Protein 8PQ8 (pdb70)

Solvent-accessible surface area: 8014 Å² total; per-residue (Å²): 176,76,78,89,89,86,5,50,83,61,118,0,91,126,95,39,115,126,107,69,74,80,45,38,5,52,124,68,22,0,73,92,14,0,80,142,81,9,102,122,25,85,62,108,51,47,100,34,92,36,73,95,86,144,93,141,127,98,114,14,59,42,49,7,29,110,150,5,23,81,0,19,1,11,0,43,11,127,144,37,88,57,60,47,115,30,57,2,42,31,142,157,45,120,85,17,65,85,73,72,28,85,118,142,23,15,80,66,0,23,70,50,0,11,6,33,0,0,2,69,9,0,2,0,69,109,37,104

Nearest PDB structures (foldseek):
  4v4g-assembly1_Aa  TM=5.093E-01  e=1.265E+00  Escherichia coli
  1l4s-assembly1_A  TM=4.166E-01  e=1.115E+00  Escherichia coli

Sequence (128 aa):
QTLFEQLNSKNVNDHTEQKNGLTYLAWSYAHQELKKIDPNYTVKVHEFPHPDINTENYFVPYLATPEGYFVQVSVTVKDSTETEWLPVLDFRNKSLAKGSATTFDINKAQKRCFVKASALHGLGLYIY

B-factor: mean 98.66, std 35.24, range [33.96, 162.46]

Foldseek 3Di:
DDQQVVQQPDDQPVQWDQALNATAHALVVLVVVLCVVAVDKDKDKDWDDEPPDPDPPDTHSWYQDQAATKTKMWIGRPNDIFIFMDGQADSNRHTAGHPRDDPVSVVVVHRRRVVCSSVVRNHPVVRD

Secondary structure (DSSP, 8-state):
--HHHHHHS---SSSEEEETTEEEE-HHHHHHHHHHH-SS-EEEE--EE-SS---TT-EESSEEETTEEEEEEEEEETTEEEEEEEE-B-TTS-B--TT---HHHHHHHHHHHHHHHHTTSSTTGGG-

Radius of gyration: 15.94 Å; Cα contacts (8 Å, |Δi|>4): 213; chains: 1; bounding box: 40×34×40 Å

Organism: NCBI:txid668618

InterPro domains:
  IPR009425 SSAP, RNA binding domain [PF06378] (6-142)

Structure (mmCIF, N/CA/C/O backbone):
data_8PQ8
#
_entry.id   8PQ8
#
loop_
_entity.id
_entity.type
_entity.pdbx_description
1 polymer Topoisomerase
2 water water
#
loop_
_atom_site.group_PDB
_atom_site.id
_atom_site.type_symbol
_atom_site.label_atom_id
_atom_site.label_alt_id
_atom_site.label_comp_id
_atom_site.label_asym_id
_atom_site.label_entity_id
_atom_site.label_seq_id
_atom_site.pdbx_PDB_ins_code
_atom_site.Cartn_x
_atom_site.Cartn_y
_atom_site.Cartn_z
_atom_site.occupancy
_atom_site.B_iso_or_equiv
_atom_site.auth_seq_id
_atom_site.auth_comp_id
_atom_site.auth_asym_id
_atom_site.auth_atom_id
_atom_site.pdbx_PDB_model_num
ATOM 1 N N . GLN A 1 32 ? 207.340 109.231 128.788 1.00 161.12 4 GLN A N 1
ATOM 2 C CA . GLN A 1 32 ? 206.526 108.446 129.753 1.00 161.61 4 GLN A CA 1
ATOM 3 C C . GLN A 1 32 ? 205.258 109.226 130.102 1.00 161.58 4 GLN A C 1
ATOM 4 O O . GLN A 1 32 ? 204.455 109.487 129.185 1.00 160.94 4 GLN A O 1
ATOM 10 N N . THR A 1 33 ? 205.094 109.583 131.378 1.00 157.28 5 THR A N 1
ATOM 11 C CA . THR A 1 33 ? 203.890 110.322 131.841 1.00 156.89 5 THR A CA 1
ATOM 12 C C . THR A 1 33 ? 204.261 111.154 133.071 1.00 156.25 5 THR A C 1
ATOM 13 O O . THR A 1 33 ? 205.302 110.858 133.687 1.00 157.23 5 THR A O 1
ATOM 17 N N . LEU A 1 34 ? 203.435 112.144 133.419 1.00 150.42 6 LEU A N 1
ATOM 18 C CA . LEU A 1 34 ? 203.771 113.051 134.549 1.00 150.95 6 LEU A CA 1
ATOM 19 C C . LEU A 1 34 ? 203.825 112.255 135.856 1.00 150.61 6 LEU A C 1
ATOM 20 O O . LEU A 1 34 ? 204.813 112.411 136.592 1.00 151.53 6 LEU A O 1
ATOM 25 N N . PHE A 1 35 ? 202.835 111.397 136.112 1.00 144.82 7 PHE A N 1
ATOM 26 C CA . PHE A 1 35 ? 202.797 110.687 137.414 1.00 144.25 7 PHE A CA 1
ATOM 27 C C . PHE A 1 35 ? 204.084 109.877 137.577 1.00 144.49 7 PHE A C 1
ATOM 28 O O . PHE A 1 35 ? 204.765 110.048 138.598 1.00 143.95 7 PHE A O 1
ATOM 36 N N . GLU A 1 36 ? 204.412 109.035 136.595 1.00 151.48 8 GLU A N 1
ATOM 37 C CA . GLU A 1 36 ? 205.598 108.151 136.752 1.00 151.79 8 GLU A CA 1
ATOM 38 C C . GLU A 1 36 ? 206.878 108.986 136.888 1.00 152.72 8 GLU A C 1
ATOM 39 O O . GLU A 1 36 ? 207.683 108.669 137.783 1.00 152.52 8 GLU A O 1
ATOM 45 N N . GLN A 1 37 ? 207.107 109.948 135.992 1.00 154.24 9 GLN A N 1
ATOM 46 C CA . GLN A 1 37 ? 208.315 110.809 136.091 1.00 153.51 9 GLN A CA 1
ATOM 47 C C . GLN A 1 37 ? 208.402 111.402 137.500 1.00 153.48 9 GLN A C 1
ATOM 48 O O . GLN A 1 37 ? 209.432 111.191 138.166 1.00 153.76 9 GLN A O 1
ATOM 54 N N . LEU A 1 38 ? 207.357 112.104 137.936 1.00 143.43 10 LEU A N 1
ATOM 55 C CA . LEU A 1 38 ? 207.346 112.774 139.263 1.00 142.68 10 LEU A CA 1
ATOM 56 C C . LE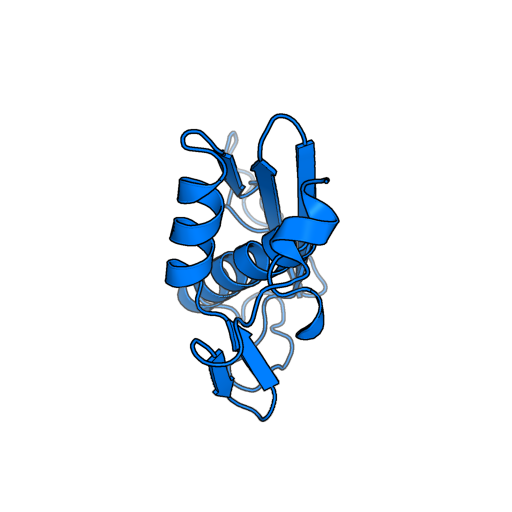U A 1 38 ? 207.464 111.723 140.370 1.00 144.54 10 LEU A C 1
ATOM 57 O O . LEU A 1 38 ? 208.181 111.984 141.353 1.00 144.14 10 LEU A O 1
ATOM 62 N N . ASN A 1 39 ? 206.782 110.584 140.219 1.00 148.46 11 ASN A N 1
ATOM 63 C CA . ASN A 1 39 ? 206.773 109.558 141.297 1.00 148.66 11 ASN A CA 1
ATOM 64 C C . ASN A 1 39 ? 208.201 109.046 141.500 1.00 148.36 11 ASN A C 1
ATOM 65 O O . ASN A 1 39 ? 208.596 108.846 142.664 1.00 147.70 11 ASN A O 1
ATOM 70 N N . SER A 1 40 ? 208.945 108.860 140.408 1.00 151.71 12 SER A N 1
ATOM 71 C CA . SER A 1 40 ? 210.318 108.305 140.508 1.00 152.00 12 SER A CA 1
ATOM 72 C C . SER A 1 40 ? 211.322 109.420 140.822 1.00 153.01 12 SER A C 1
ATOM 73 O O . SER A 1 40 ? 212.118 109.760 139.926 1.00 152.09 12 SER A O 1
ATOM 76 N N . LYS A 1 41 ? 211.275 109.970 142.039 1.00 151.33 13 LYS A N 1
ATOM 77 C CA . LYS A 1 41 ? 212.258 110.997 142.480 1.00 150.20 13 LYS A CA 1
ATOM 78 C C . LYS A 1 41 ? 212.577 110.719 143.951 1.00 151.01 13 LYS A C 1
ATOM 79 O O . LYS A 1 41 ? 211.731 110.093 144.616 1.00 150.62 13 LYS A O 1
ATOM 85 N N . ASN A 1 42 ? 213.738 111.157 144.448 1.00 153.53 14 ASN A N 1
ATOM 86 C CA . ASN A 1 42 ? 214.020 110.966 145.897 1.00 152.69 14 ASN A CA 1
ATOM 87 C C . ASN A 1 42 ? 213.920 112.320 146.601 1.00 151.95 14 ASN A C 1
ATOM 88 O O . ASN A 1 42 ? 214.807 113.165 146.385 1.00 152.61 14 ASN A O 1
ATOM 93 N N . VAL A 1 43 ? 212.850 112.530 147.368 1.00 147.50 15 VAL A N 1
ATOM 94 C CA . VAL A 1 43 ? 212.675 113.803 148.123 1.00 148.48 15 VAL A CA 1
ATOM 95 C C . VAL A 1 43 ? 213.087 113.537 149.572 1.00 147.50 15 VAL A C 1
ATOM 96 O O . VAL A 1 43 ? 212.810 114.39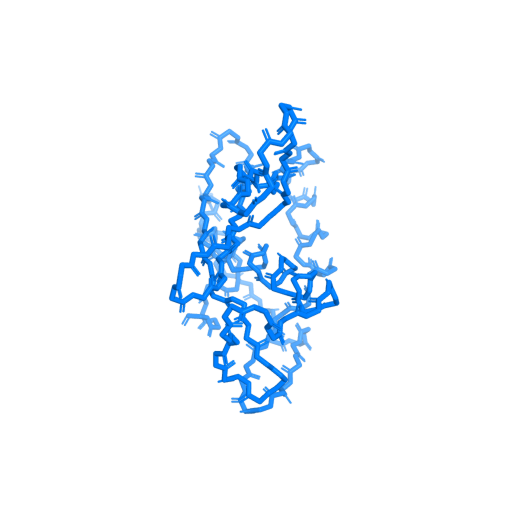4 150.427 1.00 147.09 15 VAL A O 1
ATOM 100 N N . ASN A 1 44 ? 213.743 112.401 149.819 1.00 147.34 16 ASN A N 1
ATOM 101 C CA . ASN A 1 44 ? 214.155 112.019 151.197 1.00 146.86 16 ASN A CA 1
ATOM 102 C C . ASN A 1 44 ? 215.149 113.036 151.761 1.00 147.59 16 ASN A C 1
ATOM 103 O O . ASN A 1 44 ? 215.050 113.348 152.961 1.00 147.75 16 ASN A O 1
ATOM 108 N N . ASP A 1 45 ? 216.081 113.520 150.940 1.00 152.01 17 ASP A N 1
ATOM 109 C CA . ASP A 1 45 ? 217.136 114.424 151.471 1.00 151.91 17 ASP A CA 1
ATOM 110 C C . ASP A 1 45 ? 216.495 115.698 152.027 1.00 152.14 17 ASP A C 1
ATOM 111 O O . ASP A 1 45 ? 216.906 116.129 153.119 1.00 151.84 17 ASP A O 1
ATOM 116 N N . HIS A 1 46 ? 215.529 116.270 151.302 1.00 149.81 18 HIS A N 1
ATOM 117 C CA . HIS A 1 46 ? 214.841 117.507 151.762 1.00 148.74 18 HIS A CA 1
ATOM 118 C C . HIS A 1 46 ? 213.616 117.142 152.607 1.00 148.05 18 HIS A C 1
ATOM 119 O O . HIS A 1 46 ? 212.481 117.370 152.141 1.00 147.74 18 HIS A O 1
ATOM 126 N N . THR A 1 47 ? 213.836 116.605 153.810 1.00 152.79 19 THR A N 1
ATOM 127 C CA . THR A 1 47 ? 212.710 116.267 154.720 1.00 153.42 19 THR A CA 1
ATOM 128 C C . THR A 1 47 ? 213.055 116.662 156.157 1.00 152.84 19 THR A C 1
ATOM 129 O O . THR A 1 47 ? 214.256 116.714 156.479 1.00 151.92 19 THR A O 1
ATOM 133 N N . GLU A 1 48 ? 212.039 116.928 156.980 1.00 155.98 20 GLU A N 1
ATOM 134 C CA . GLU A 1 48 ? 212.265 117.253 158.411 1.00 154.93 20 GLU A CA 1
ATOM 135 C C . GLU A 1 48 ? 211.537 116.216 159.269 1.00 156.09 20 GLU A C 1
ATOM 136 O O . GLU A 1 48 ? 210.340 115.983 159.012 1.00 154.55 20 GLU A O 1
ATOM 142 N N . GLN A 1 49 ? 212.227 115.627 160.250 1.00 160.64 21 GLN A N 1
ATOM 143 C CA . GLN A 1 49 ? 211.587 114.642 161.163 1.00 160.81 21 GLN A CA 1
ATOM 144 C C . GLN A 1 49 ? 211.068 115.375 162.405 1.00 160.83 21 GLN A C 1
ATOM 145 O O . GLN A 1 49 ? 211.860 115.569 163.345 1.00 161.64 21 GLN A O 1
ATOM 151 N N . LYS A 1 50 ? 209.792 115.771 162.397 1.00 158.87 22 LYS A N 1
ATOM 152 C CA . LYS A 1 50 ? 209.189 116.451 163.574 1.00 159.12 22 LYS A CA 1
ATOM 153 C C . LYS A 1 50 ? 208.030 115.596 164.094 1.00 158.99 22 LYS A C 1
ATOM 154 O O . LYS A 1 50 ? 207.148 115.261 163.278 1.00 158.92 22 LYS A O 1
ATOM 160 N N . ASN A 1 51 ? 208.064 115.222 165.378 1.00 157.15 23 ASN A N 1
ATOM 161 C CA . ASN A 1 51 ? 206.983 114.401 165.992 1.00 156.67 23 ASN A CA 1
ATOM 162 C C . ASN A 1 51 ? 207.061 112.969 165.450 1.00 156.11 23 ASN A C 1
ATOM 163 O O . ASN A 1 51 ? 206.097 112.210 165.657 1.00 157.09 23 ASN A O 1
ATOM 168 N N . GLY A 1 52 ? 208.179 112.605 164.817 1.00 158.76 24 GLY A N 1
ATOM 169 C CA . GLY A 1 52 ? 208.307 111.262 164.222 1.00 159.47 24 GLY A CA 1
ATOM 170 C C . GLY A 1 52 ? 207.618 111.149 162.873 1.00 158.72 24 GLY A C 1
ATOM 171 O O . GLY A 1 52 ? 207.421 110.007 162.416 1.00 158.52 24 GLY A O 1
ATOM 172 N N . LEU A 1 53 ? 207.247 112.275 162.256 1.00 155.05 25 LEU A N 1
ATOM 173 C CA . LEU A 1 53 ? 206.660 112.213 160.889 1.00 154.53 25 LEU A CA 1
ATOM 174 C C . LEU A 1 53 ? 207.640 112.825 159.886 1.00 154.99 25 LEU A C 1
ATOM 175 O O . LEU A 1 53 ? 208.510 113.601 160.314 1.00 156.15 25 LEU A O 1
ATOM 180 N N . THR A 1 54 ? 207.482 112.496 158.604 1.00 153.02 26 THR A N 1
ATOM 181 C CA . THR A 1 54 ? 208.408 113.003 157.560 1.00 152.31 26 THR A CA 1
ATOM 182 C C . THR A 1 54 ? 207.674 114.045 156.712 1.00 150.20 26 THR A C 1
ATOM 183 O O . THR A 1 54 ? 206.560 113.742 156.247 1.00 151.83 26 THR A O 1
ATOM 187 N N . TYR A 1 55 ? 208.265 115.231 156.547 1.00 146.19 27 TYR A N 1
ATOM 188 C CA . TYR A 1 55 ? 207.613 116.322 155.783 1.00 145.18 27 TYR A CA 1
ATOM 189 C C . TYR A 1 55 ? 208.584 116.846 154.724 1.00 144.92 27 TYR A C 1
ATOM 190 O O . TYR A 1 55 ? 209.742 117.095 155.083 1.00 147.34 27 TYR A O 1
ATOM 199 N N . LEU A 1 56 ? 208.138 117.033 153.479 1.00 126.58 28 LEU A N 1
ATOM 200 C CA . LEU A 1 56 ? 209.035 117.655 152.467 1.00 127.49 28 LEU A CA 1
ATOM 201 C C . LEU A 1 56 ? 208.749 119.161 152.450 1.00 129.30 28 LEU A C 1
ATOM 202 O O . LEU A 1 56 ? 207.564 119.531 152.492 1.00 131.14 28 LEU A O 1
ATOM 207 N N . ALA A 1 57 ? 209.788 119.997 152.459 1.00 109.72 29 ALA A N 1
ATOM 208 C CA . ALA A 1 57 ? 209.589 121.462 152.549 1.00 108.16 29 ALA A CA 1
ATOM 209 C C . ALA A 1 57 ? 208.889 121.985 151.292 1.00 109.56 29 ALA A C 1
ATOM 210 O O . ALA A 1 57 ? 209.144 121.442 150.205 1.00 108.25 29 ALA A O 1
ATOM 212 N N . TRP A 1 58 ? 208.044 123.008 151.446 1.00 102.42 30 TRP A N 1
ATOM 213 C CA . TRP A 1 58 ? 207.305 123.578 150.288 1.00 101.17 30 TRP A CA 1
ATOM 214 C C . TRP A 1 58 ? 208.289 124.167 149.276 1.00 103.64 30 TRP A C 1
ATOM 215 O O . TRP A 1 58 ? 208.046 124.014 148.070 1.00 106.18 30 TRP A O 1
ATOM 226 N N . SER A 1 59 ? 209.338 124.840 149.752 1.00 105.10 31 SER A N 1
ATOM 227 C CA . SER A 1 59 ? 210.315 125.484 148.841 1.00 104.98 31 SER A CA 1
ATOM 228 C C . SER A 1 59 ? 210.749 124.487 147.763 1.00 104.93 31 SER A C 1
ATOM 229 O O . SER A 1 59 ? 210.760 124.869 146.579 1.00 101.93 31 SER A O 1
ATOM 232 N N . TYR A 1 60 ? 211.077 123.255 148.162 1.00 116.90 32 TYR A N 1
ATOM 233 C CA . TYR A 1 60 ? 211.527 122.214 147.199 1.00 117.15 32 TYR A CA 1
ATOM 234 C C . TYR A 1 60 ? 210.383 121.872 146.236 1.00 117.49 32 TYR A C 1
ATOM 235 O O . TYR A 1 60 ? 210.625 121.790 145.022 1.00 118.56 32 TYR A O 1
ATOM 244 N N . ALA A 1 61 ? 209.167 121.727 146.761 1.00 108.94 33 ALA A N 1
ATOM 245 C CA . ALA A 1 61 ? 208.001 121.403 145.911 1.00 109.12 33 ALA A CA 1
ATOM 246 C C . ALA A 1 61 ? 207.761 122.534 144.908 1.00 109.68 33 ALA A C 1
ATOM 247 O O . ALA A 1 61 ? 207.457 122.231 143.742 1.00 110.28 33 ALA A O 1
ATOM 249 N N . HIS A 1 62 ? 207.895 123.785 145.355 1.00 107.41 34 HIS A N 1
ATOM 250 C CA . HIS A 1 62 ? 207.608 124.940 144.465 1.00 107.31 34 HIS A CA 1
ATOM 251 C C . HIS A 1 62 ? 208.576 124.928 143.281 1.00 107.49 34 HIS A C 1
ATOM 252 O O . HIS A 1 62 ? 208.132 125.242 142.165 1.00 108.96 34 HIS A O 1
ATOM 259 N N . GLN A 1 63 ? 209.844 124.583 143.517 1.00 106.48 35 GLN A N 1
ATOM 260 C CA . GLN A 1 63 ? 210.832 124.638 142.406 1.00 107.42 35 GLN A CA 1
ATOM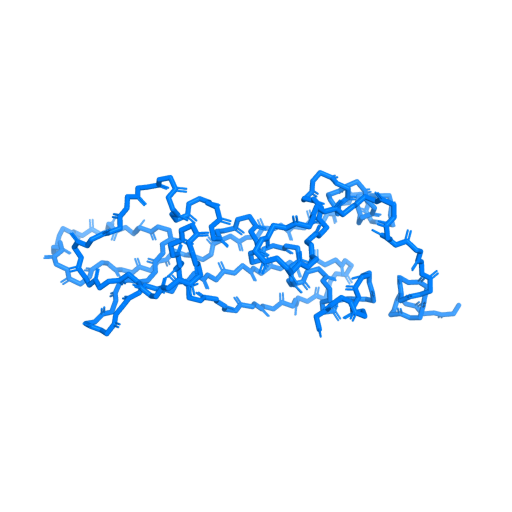 261 C C . GLN A 1 63 ? 210.633 123.434 141.473 1.00 108.31 35 GLN A C 1
ATOM 262 O O . GLN A 1 63 ? 210.670 123.648 140.250 1.00 108.21 35 GLN A O 1
ATOM 268 N N . GLU A 1 64 ? 210.410 122.225 142.006 1.00 113.94 36 GLU A N 1
ATOM 269 C CA . GLU A 1 64 ? 210.316 121.037 141.113 1.00 113.39 36 GLU A CA 1
ATOM 270 C C . GLU A 1 64 ? 209.158 121.178 140.121 1.00 114.02 36 GLU A C 1
ATOM 271 O O . GLU A 1 64 ? 209.384 120.942 138.924 1.00 114.62 36 GLU A O 1
ATOM 277 N N . LEU A 1 65 ? 207.967 121.538 140.595 1.00 110.33 37 LEU A N 1
ATOM 278 C CA . LEU A 1 65 ? 206.822 121.757 139.673 1.00 108.53 37 LEU A CA 1
ATOM 279 C C . LEU A 1 65 ? 207.147 122.925 138.741 1.00 109.64 37 LEU A C 1
ATOM 280 O O . LEU A 1 65 ? 206.779 122.849 137.558 1.00 110.32 37 LEU A O 1
ATOM 285 N N . LYS A 1 66 ? 207.739 124.004 139.268 1.00 114.41 38 LYS A N 1
ATOM 286 C CA . LYS A 1 66 ? 208.122 125.164 138.413 1.00 115.38 38 LYS A CA 1
ATOM 287 C C . LYS A 1 66 ? 209.003 124.700 137.252 1.00 115.74 38 LYS A C 1
ATOM 288 O O . LYS A 1 66 ? 208.805 125.184 136.124 1.00 113.82 38 LYS A O 1
ATOM 294 N N . LYS A 1 67 ? 209.948 123.809 137.531 1.00 118.30 39 LYS A N 1
ATO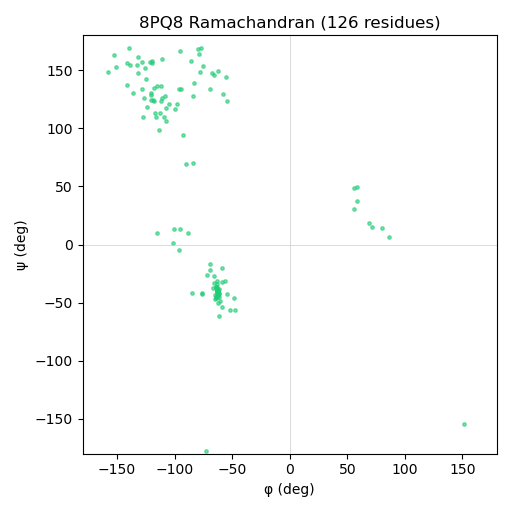M 295 C CA . LYS A 1 67 ? 210.819 123.283 136.447 1.00 117.78 39 LYS A CA 1
ATOM 296 C C . LYS A 1 67 ? 209.946 122.558 135.420 1.00 117.99 39 LYS A C 1
ATOM 297 O O . LYS A 1 67 ? 209.914 123.002 134.260 1.00 119.14 39 LYS A O 1
ATOM 303 N N . ILE A 1 68 ? 209.257 121.495 135.840 1.00 117.63 40 ILE A N 1
ATOM 304 C CA . ILE A 1 68 ? 208.389 120.706 134.913 1.00 117.62 40 ILE A CA 1
ATOM 305 C C . ILE A 1 68 ? 207.520 121.672 134.103 1.00 117.13 40 ILE A C 1
ATOM 306 O O . ILE A 1 68 ? 207.527 121.570 132.864 1.00 117.35 40 ILE A O 1
ATOM 311 N N . ASP A 1 69 ? 206.750 122.515 134.795 1.00 121.48 41 ASP A N 1
ATOM 312 C CA . ASP A 1 69 ? 205.841 123.474 134.116 1.00 122.24 41 ASP A CA 1
ATOM 313 C C . ASP A 1 69 ? 206.172 124.887 134.600 1.00 123.46 41 ASP A C 1
ATOM 314 O O . ASP A 1 69 ? 206.025 125.150 135.806 1.00 126.80 41 ASP A O 1
ATOM 319 N N . PRO A 1 70 ? 206.595 125.804 133.706 1.00 120.44 42 PRO A N 1
ATOM 320 C CA . PRO A 1 70 ? 206.946 127.165 134.100 1.00 120.75 42 PRO A CA 1
ATOM 321 C C . PRO A 1 70 ? 205.734 127.921 134.658 1.00 121.42 42 PRO A C 1
ATOM 322 O O . PRO A 1 70 ? 205.909 128.692 135.579 1.00 119.74 42 PRO A O 1
ATOM 326 N N . ASN A 1 71 ? 204.550 127.689 134.088 1.00 124.86 43 ASN A N 1
ATOM 327 C CA . ASN A 1 71 ? 203.336 128.428 134.528 1.00 123.63 43 ASN A CA 1
ATOM 328 C C . ASN A 1 71 ? 202.340 127.466 135.181 1.00 123.49 43 ASN A C 1
ATOM 329 O O . ASN A 1 71 ? 201.610 126.786 134.439 1.00 124.07 43 ASN A O 1
ATOM 334 N N . TYR A 1 72 ? 202.323 127.406 136.515 1.00 111.42 44 TYR A N 1
ATOM 335 C CA . TYR A 1 72 ? 201.366 126.579 137.231 1.00 111.01 44 TYR A CA 1
ATOM 336 C C . TYR A 1 72 ? 200.740 127.406 138.343 1.00 110.47 44 TYR A C 1
ATOM 337 O O . TYR A 1 72 ? 201.340 128.362 138.837 1.00 112.05 44 TYR A O 1
ATOM 346 N N . THR A 1 73 ? 199.526 127.026 138.734 1.00 95.49 45 THR A N 1
ATOM 347 C CA . THR A 1 73 ? 198.697 127.834 139.617 1.00 94.97 45 THR A CA 1
ATOM 348 C C . THR A 1 73 ? 198.473 127.127 140.946 1.00 96.31 45 THR A C 1
ATOM 349 O O . THR A 1 73 ? 198.209 125.923 140.984 1.00 99.49 45 THR A O 1
ATOM 353 N N . VAL A 1 74 ? 198.583 127.888 142.033 1.00 82.87 46 VAL A N 1
ATOM 354 C CA . VAL A 1 74 ? 198.213 127.440 143.369 1.00 78.09 46 VAL A CA 1
ATOM 355 C C . VAL A 1 74 ? 197.134 128.375 143.889 1.00 75.12 46 VAL A C 1
ATOM 356 O O . VAL A 1 74 ? 197.332 129.594 143.930 1.00 83.63 46 VAL A O 1
ATOM 360 N N . LYS A 1 75 ? 195.997 127.809 144.284 1.00 63.08 47 LYS A N 1
ATOM 361 C CA . LYS A 1 75 ? 194.851 128.590 144.732 1.00 64.59 47 LYS A CA 1
ATOM 362 C C . LYS A 1 75 ? 194.415 128.088 146.098 1.00 76.49 47 LYS A C 1
ATOM 363 O O . LYS A 1 75 ? 194.168 126.891 146.270 1.00 86.35 47 LYS A O 1
ATOM 369 N N . VAL A 1 76 ? 194.322 128.997 147.062 1.00 55.25 48 VAL A N 1
ATOM 370 C CA . VAL A 1 76 ? 193.833 128.671 148.395 1.00 51.03 48 VAL A CA 1
ATOM 371 C C . VAL A 1 76 ? 192.376 129.103 148.480 1.00 55.33 48 VAL A C 1
ATOM 372 O O . VAL A 1 76 ? 192.068 130.296 148.407 1.00 64.28 48 VAL A O 1
ATOM 376 N N . HIS A 1 77 ? 191.480 128.138 148.662 1.00 58.14 49 HIS A N 1
ATOM 377 C CA . HIS A 1 77 ? 190.032 128.466 148.633 1.00 59.61 49 HIS A CA 1
ATOM 378 C C . HIS A 1 77 ? 189.640 129.336 149.819 1.00 66.43 49 HIS A C 1
ATOM 379 O O . HIS A 1 77 ? 190.212 129.167 150.903 1.00 73.12 49 HIS A O 1
ATOM 386 N N . GLU A 1 78 ? 188.667 130.217 149.605 1.00 64.22 50 GLU A N 1
ATOM 387 C CA . GLU A 1 78 ? 188.205 131.154 150.656 1.00 57.71 50 GLU A CA 1
ATOM 388 C C . GLU A 1 78 ? 186.735 130.857 150.943 1.00 62.60 50 GLU A C 1
ATOM 389 O O . GLU A 1 78 ? 185.982 130.706 149.975 1.00 71.57 50 GLU A O 1
ATOM 395 N N . PHE A 1 79 ? 186.336 130.793 152.212 1.00 58.11 51 PHE A N 1
ATOM 396 C CA . PHE A 1 79 ? 184.958 130.369 152.551 1.00 59.91 51 PHE A CA 1
ATOM 397 C C . PHE A 1 79 ? 184.285 131.422 153.429 1.00 67.65 51 PHE A C 1
ATOM 398 O O . PHE A 1 79 ? 184.990 132.098 154.173 1.0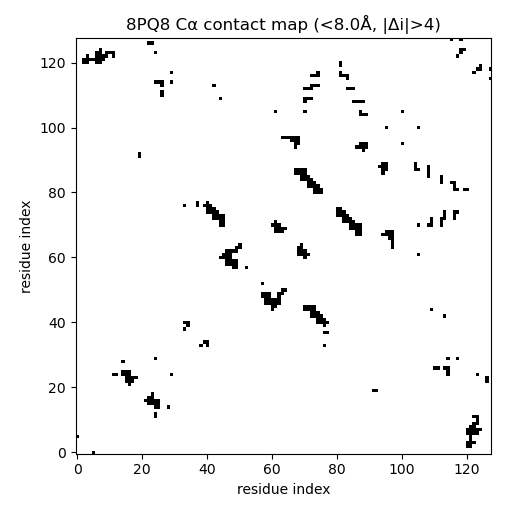0 74.40 51 PHE A O 1
ATOM 406 N N . PRO A 1 80 ? 182.943 131.564 153.404 1.00 63.38 52 PRO A N 1
ATOM 407 C CA . PRO A 1 80 ? 182.250 132.516 154.265 1.00 56.28 52 PRO A CA 1
ATOM 408 C C . PRO A 1 80 ? 182.469 132.159 155.736 1.00 57.37 52 PRO A C 1
ATOM 409 O O . PRO A 1 80 ? 182.658 131.007 156.006 1.00 67.24 52 PRO A O 1
ATOM 413 N N . HIS A 1 81 ? 182.486 133.144 156.635 1.00 50.14 53 HIS A N 1
ATOM 414 C CA . HIS A 1 81 ? 182.794 132.849 158.061 1.00 52.89 53 HIS A CA 1
ATOM 415 C C . HIS A 1 81 ? 181.480 132.691 158.829 1.00 59.85 53 HIS A C 1
ATOM 416 O O . HIS A 1 81 ? 180.564 133.509 158.654 1.00 66.63 53 HIS A O 1
ATOM 423 N N . PRO A 1 82 ? 181.343 131.649 159.673 1.00 58.52 54 PRO A N 1
ATOM 424 C CA . PRO A 1 82 ? 180.104 131.397 160.406 1.00 55.77 54 PRO A CA 1
ATOM 425 C C . PRO A 1 82 ? 179.674 132.506 161.379 1.00 59.21 54 PRO A C 1
ATOM 426 O O . PRO A 1 82 ? 178.489 132.744 161.461 1.00 64.42 54 PRO A O 1
ATOM 430 N N . ASP A 1 83 ? 180.610 133.143 162.090 1.00 65.55 55 ASP A N 1
ATOM 431 C CA . ASP A 1 83 ? 180.259 134.144 163.137 1.00 73.44 55 ASP A CA 1
ATOM 432 C C . ASP A 1 83 ? 180.030 135.552 162.564 1.00 75.76 55 ASP A C 1
ATOM 433 O O . ASP A 1 83 ? 179.098 136.213 163.038 1.00 76.41 55 ASP A O 1
ATOM 438 N N . ILE A 1 84 ? 180.852 136.013 161.616 1.00 69.12 56 ILE A N 1
ATOM 439 C CA . ILE A 1 84 ? 180.745 137.409 161.080 1.00 64.99 56 ILE A CA 1
ATOM 440 C C . ILE A 1 84 ? 179.689 137.465 159.973 1.00 68.44 56 ILE A C 1
ATOM 441 O O . ILE A 1 84 ? 179.791 136.669 159.026 1.00 65.01 56 ILE A O 1
ATOM 446 N N . ASN A 1 85 ? 178.728 138.388 160.083 1.00 85.12 57 ASN A N 1
ATOM 447 C CA . ASN A 1 85 ? 177.616 138.487 159.097 1.00 85.33 57 ASN A CA 1
ATOM 448 C C . ASN A 1 85 ? 177.830 139.624 158.088 1.00 85.01 57 ASN A C 1
ATOM 449 O O . ASN A 1 85 ? 176.941 139.815 157.242 1.00 85.09 57 ASN A O 1
ATOM 454 N N . THR A 1 86 ? 178.945 140.349 158.168 1.00 85.45 58 THR A N 1
ATOM 455 C CA . THR A 1 86 ? 179.240 141.411 157.170 1.00 82.58 58 THR A CA 1
ATOM 456 C C . THR A 1 86 ? 179.208 140.803 155.769 1.00 84.56 58 THR A C 1
ATOM 457 O O . THR A 1 86 ? 179.626 139.647 155.628 1.00 90.81 58 THR A O 1
ATOM 461 N N . GLU A 1 87 ? 178.731 141.551 154.779 1.00 88.13 59 GLU A N 1
ATOM 462 C CA . GLU A 1 87 ? 178.667 141.082 153.403 1.00 89.46 59 GLU A CA 1
ATOM 463 C C . GLU A 1 87 ? 180.038 141.147 152.741 1.00 91.63 59 GLU A C 1
ATOM 464 O O . GLU A 1 87 ? 180.863 142.013 153.048 1.00 91.83 59 GLU A O 1
ATOM 470 N N . ASN A 1 88 ? 180.273 140.210 151.820 1.00 85.81 60 ASN A N 1
ATOM 471 C CA . ASN A 1 88 ? 181.529 140.117 151.070 1.00 85.97 60 ASN A CA 1
ATOM 472 C C . ASN A 1 88 ? 182.731 139.952 151.997 1.00 84.93 60 ASN A C 1
ATOM 473 O O . ASN A 1 88 ? 183.799 140.520 151.764 1.00 86.46 60 ASN A O 1
ATOM 478 N N . TYR A 1 89 ? 182.540 139.184 153.073 1.00 62.68 61 TYR A N 1
ATOM 479 C CA . TYR A 1 89 ? 183.651 138.901 154.015 1.00 58.29 61 TYR A CA 1
ATOM 480 C C . TYR A 1 89 ? 184.040 137.430 153.855 1.00 64.66 61 TYR A C 1
ATOM 481 O O . TYR A 1 89 ? 183.241 136.577 154.256 1.00 72.28 61 TYR A O 1
ATOM 490 N N . PHE A 1 90 ? 185.217 137.149 153.290 1.00 64.95 62 PHE A N 1
ATOM 491 C CA . PHE A 1 90 ? 185.635 135.755 153.007 1.00 60.67 62 PHE A CA 1
ATOM 492 C C . PHE A 1 90 ? 187.016 135.474 153.594 1.00 59.41 62 PHE A C 1
ATOM 493 O O . PHE A 1 90 ? 187.997 136.002 153.061 1.00 67.91 62 PHE A O 1
ATOM 501 N N . VAL A 1 91 ? 187.081 134.655 154.639 1.00 47.36 63 VAL A N 1
ATOM 502 C CA . VAL A 1 91 ? 188.376 134.258 155.257 1.00 51.65 63 VAL A CA 1
ATOM 503 C C . VAL A 1 91 ? 189.029 133.167 154.399 1.00 55.38 63 VAL A C 1
ATOM 504 O O . VAL A 1 91 ? 188.328 132.589 153.568 1.00 64.86 63 VAL A O 1
ATOM 508 N N . PRO A 1 92 ? 190.335 132.867 154.555 1.00 42.75 64 PRO A N 1
ATOM 509 C CA . PRO A 1 92 ? 191.019 131.873 153.731 1.00 41.42 64 PRO A CA 1
ATOM 510 C C . PRO A 1 92 ? 190.950 130.431 154.266 1.00 55.42 64 PRO A C 1
ATOM 511 O O . PRO A 1 92 ? 191.689 129.610 153.765 1.00 60.92 64 PRO A O 1
ATOM 515 N N . TYR A 1 93 ? 190.127 130.162 155.283 1.00 57.42 65 TYR A N 1
ATOM 516 C CA . TYR A 1 93 ? 190.013 128.821 155.912 1.00 44.13 65 TYR A CA 1
ATOM 517 C C . TYR A 1 93 ? 188.546 128.542 156.221 1.00 54.79 65 TYR A C 1
ATOM 518 O O . TYR A 1 93 ? 187.757 129.489 156.167 1.00 59.48 65 TYR A O 1
ATOM 527 N N . LEU A 1 94 ? 188.198 127.303 156.578 1.00 54.14 66 LEU A N 1
ATOM 528 C CA . LEU A 1 94 ? 186.795 126.963 156.945 1.00 48.85 66 LEU A CA 1
ATOM 529 C C . LEU A 1 94 ? 186.696 126.747 158.452 1.00 52.90 66 LEU A C 1
ATOM 530 O O . LEU A 1 94 ? 187.337 125.816 158.951 1.00 57.06 66 LEU A O 1
ATOM 535 N N . ALA A 1 95 ? 185.915 127.579 159.137 1.00 50.20 67 ALA A N 1
ATOM 536 C CA . ALA A 1 95 ? 185.707 127.373 160.579 1.00 47.52 67 ALA A CA 1
ATOM 537 C C . ALA A 1 95 ? 184.381 126.645 160.742 1.00 55.00 67 ALA A C 1
ATOM 538 O O . ALA A 1 95 ? 183.355 127.192 160.307 1.00 57.85 67 ALA A O 1
ATOM 540 N N . THR A 1 96 ? 184.409 125.467 161.353 1.00 56.11 68 THR A N 1
ATOM 541 C CA . THR A 1 96 ? 183.185 124.644 161.501 1.00 56.14 68 THR A CA 1
ATOM 542 C C . THR A 1 96 ? 182.975 124.419 162.994 1.00 65.62 68 THR A C 1
ATOM 543 O O . THR A 1 96 ? 183.966 124.512 163.733 1.00 64.25 68 THR A O 1
ATOM 547 N N . PRO A 1 97 ? 181.755 124.124 163.478 1.00 68.20 69 PRO A N 1
ATOM 548 C CA . PRO A 1 97 ? 181.542 123.989 164.908 1.00 64.10 69 PRO A CA 1
ATOM 549 C C . PRO A 1 97 ? 182.447 122.885 165.471 1.00 66.48 69 PRO A C 1
ATOM 550 O O . PRO A 1 97 ? 182.716 122.921 166.648 1.00 70.47 69 PRO A O 1
ATOM 554 N N . GLU A 1 98 ? 182.928 121.980 164.615 1.00 66.41 70 GLU A N 1
ATOM 555 C CA . GLU A 1 98 ? 183.754 120.829 165.076 1.00 68.22 70 GLU A CA 1
ATOM 556 C C . GLU A 1 98 ? 185.260 121.109 164.939 1.00 70.36 70 GLU A C 1
ATOM 557 O O . GLU A 1 98 ? 186.047 120.248 165.358 1.00 72.40 70 GLU A O 1
ATOM 563 N N . GLY A 1 99 ? 185.657 122.245 164.359 1.00 54.61 71 GLY A N 1
ATOM 564 C CA . GLY A 1 99 ? 187.099 122.509 164.173 1.00 60.54 71 GLY A CA 1
ATOM 565 C C . GLY A 1 99 ? 187.429 123.386 162.975 1.00 66.97 71 GLY A C 1
ATOM 566 O O . GLY A 1 99 ? 186.555 124.166 162.580 1.00 70.28 71 GLY A O 1
ATOM 567 N N . TYR A 1 100 ? 188.641 123.262 162.411 1.00 55.29 72 TYR A N 1
ATOM 568 C CA . TYR A 1 100 ? 189.082 124.122 161.279 1.00 52.40 72 TYR A CA 1
ATOM 569 C C . TYR A 1 100 ? 189.540 123.299 160.074 1.00 53.97 72 TYR A C 1
ATOM 570 O O . TYR A 1 100 ? 190.191 122.275 160.294 1.00 66.99 72 TYR A O 1
ATOM 579 N N . PHE A 1 101 ? 189.247 123.757 158.852 1.00 39.34 73 PHE A N 1
ATOM 580 C CA . PHE A 1 101 ? 189.613 123.066 157.625 1.00 33.96 73 PHE A CA 1
ATOM 581 C C . PHE A 1 101 ? 190.253 124.048 156.656 1.00 42.95 73 PHE A C 1
ATOM 582 O O . PHE A 1 101 ? 189.913 125.232 156.634 1.00 58.72 73 PHE A O 1
ATOM 590 N N . VAL A 1 102 ? 191.190 123.543 155.850 1.00 48.02 74 VAL A N 1
ATOM 591 C CA . VAL A 1 102 ? 191.834 124.322 154.802 1.00 48.42 74 VAL A CA 1
ATOM 592 C C . VAL A 1 102 ? 191.746 123.540 153.498 1.00 53.20 74 VAL A C 1
ATOM 593 O O . VAL A 1 102 ? 191.589 122.317 153.489 1.00 72.01 74 VAL A O 1
ATOM 597 N N . GLN A 1 103 ? 191.845 124.263 152.386 1.00 53.01 75 GLN A N 1
ATOM 598 C CA . GLN A 1 103 ? 191.774 123.657 151.065 1.00 54.68 75 GLN A CA 1
ATOM 599 C C . GLN A 1 103 ? 192.775 124.330 150.138 1.00 58.26 75 GLN A C 1
ATOM 600 O O . GLN A 1 103 ? 192.910 125.555 150.146 1.00 75.44 75 GLN A O 1
ATOM 606 N N . VAL A 1 104 ? 193.473 123.523 149.343 1.00 59.78 76 VAL A N 1
ATOM 607 C CA . VAL A 1 104 ? 194.464 124.016 148.392 1.00 58.95 76 VAL A CA 1
ATOM 608 C C . VAL A 1 104 ? 194.277 123.275 147.077 1.00 68.79 76 VAL A C 1
ATOM 609 O O . VAL A 1 104 ? 194.175 122.043 147.064 1.00 84.89 76 VAL A O 1
ATOM 613 N N . SER A 1 105 ? 194.212 124.025 145.973 1.00 58.81 77 SER A N 1
ATOM 614 C CA . SER A 1 105 ? 194.050 123.424 144.623 1.00 65.46 77 SER A CA 1
ATOM 615 C C . SER A 1 105 ? 195.269 123.724 143.752 1.00 68.02 77 SER A C 1
ATOM 616 O O . SER A 1 105 ? 195.447 124.887 143.385 1.00 72.85 77 SER A O 1
ATOM 619 N N . VAL A 1 106 ? 196.042 122.706 143.394 1.00 80.58 78 VAL A N 1
ATOM 620 C CA . VAL A 1 106 ? 197.271 122.846 142.623 1.00 83.09 78 VAL A CA 1
ATOM 621 C C . VAL A 1 106 ? 196.998 122.386 141.197 1.00 86.08 78 VAL A C 1
ATOM 622 O O . VAL A 1 106 ? 196.609 121.235 140.971 1.00 88.85 78 VAL A O 1
ATOM 626 N N . THR A 1 107 ? 197.199 123.283 140.228 1.00 99.09 79 THR A N 1
ATOM 627 C CA . THR A 1 107 ? 196.949 122.945 138.805 1.00 98.13 79 THR A CA 1
ATOM 628 C C . THR A 1 107 ? 198.267 122.920 138.037 1.00 98.19 79 THR A C 1
ATOM 629 O O . THR A 1 107 ? 198.872 123.990 137.893 1.00 99.36 79 THR A O 1
ATOM 633 N N . VAL A 1 108 ? 198.698 121.750 137.570 1.00 106.38 80 VAL A N 1
ATOM 634 C CA . VAL A 1 108 ? 199.921 121.686 136.720 1.00 109.02 80 VAL A CA 1
ATOM 635 C C . VAL A 1 108 ? 199.526 121.150 135.342 1.00 110.87 80 VAL A C 1
ATOM 636 O O . VAL A 1 108 ? 198.974 120.038 135.286 1.00 113.61 80 VAL A O 1
ATOM 640 N N . LYS A 1 109 ? 199.817 121.896 134.275 1.00 117.09 81 LYS A N 1
ATOM 641 C CA . LYS A 1 109 ? 199.537 121.431 132.888 1.00 117.33 81 LYS A CA 1
ATOM 642 C C . LYS A 1 109 ? 198.052 121.075 132.722 1.00 120.08 81 LYS A C 1
ATOM 643 O O . LYS A 1 109 ? 197.769 119.989 132.187 1.00 121.59 81 LYS A O 1
ATOM 649 N N . ASP A 1 110 ? 197.144 121.957 133.146 1.00 130.43 82 ASP A N 1
ATOM 650 C CA . ASP A 1 110 ? 195.678 121.770 132.922 1.00 133.07 82 ASP A CA 1
ATOM 651 C C . ASP A 1 110 ? 195.079 120.615 133.738 1.00 132.74 82 ASP A C 1
ATOM 652 O O . ASP A 1 110 ? 193.970 120.183 133.381 1.00 130.23 82 ASP A O 1
ATOM 657 N N . SER A 1 111 ? 195.751 120.145 134.791 1.00 124.96 83 SER A N 1
ATOM 658 C CA . SER A 1 111 ? 195.157 119.102 135.669 1.00 121.02 83 SER A CA 1
ATOM 659 C C . SER A 1 111 ? 195.066 119.649 137.095 1.00 122.68 83 SER A C 1
ATOM 660 O O . SER A 1 111 ? 196.102 120.108 137.599 1.00 122.64 83 SER A O 1
ATOM 663 N N . THR A 1 112 ? 193.895 119.567 137.736 1.00 101.09 84 THR A N 1
ATOM 664 C CA . THR A 1 112 ? 193.740 120.188 139.081 1.00 98.28 84 THR A CA 1
ATOM 665 C C . THR A 1 112 ? 193.592 119.120 140.168 1.00 95.28 84 THR A C 1
ATOM 666 O O . THR A 1 112 ? 192.722 118.254 140.018 1.00 99.58 84 THR A O 1
ATOM 670 N N . GLU A 1 113 ? 194.422 119.176 141.211 1.00 89.57 85 GLU A N 1
ATOM 671 C CA . GLU A 1 113 ? 194.282 118.232 142.352 1.00 89.91 85 GLU A CA 1
ATOM 672 C C . GLU A 1 113 ? 193.939 119.015 143.621 1.00 88.95 85 GLU A C 1
ATOM 673 O O . GLU A 1 113 ? 194.830 119.697 144.141 1.00 95.15 85 GLU A O 1
ATOM 679 N N . THR A 1 114 ? 192.710 118.883 144.120 1.00 70.51 86 THR A N 1
ATOM 680 C CA . THR A 1 114 ? 192.277 119.598 145.345 1.00 70.69 86 THR A CA 1
ATOM 681 C C . THR A 1 114 ? 192.676 118.771 146.563 1.00 70.28 86 THR A C 1
ATOM 682 O O . THR A 1 114 ? 192.887 117.566 146.393 1.00 84.18 86 THR A O 1
ATOM 686 N N . GLU A 1 115 ? 192.798 119.395 147.730 1.00 51.23 87 GLU A N 1
ATOM 687 C CA . GLU A 1 115 ? 193.110 118.627 148.956 1.00 53.06 87 GLU A CA 1
ATOM 688 C C . GLU A 1 115 ? 192.502 119.342 150.160 1.00 54.39 87 GLU A C 1
ATOM 689 O O . GLU A 1 115 ? 192.351 120.558 150.084 1.00 65.37 87 GLU A O 1
ATOM 695 N N . TRP A 1 116 ? 192.171 118.611 1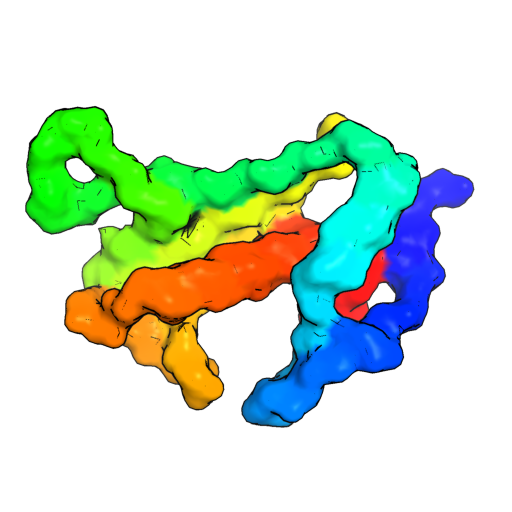51.218 1.00 42.89 88 TRP A N 1
ATOM 696 C CA . TRP A 1 116 ? 191.606 119.179 152.463 1.00 44.60 88 TRP A CA 1
ATOM 697 C C . TRP A 1 116 ? 192.575 118.819 153.575 1.00 43.92 88 TRP A C 1
ATOM 698 O O . TRP A 1 116 ? 193.322 117.859 153.384 1.00 59.94 88 TRP A O 1
ATOM 709 N N . LEU A 1 117 ? 192.571 119.551 154.680 1.00 37.00 89 LEU A N 1
ATOM 710 C CA . LEU A 1 117 ? 193.403 119.100 155.818 1.00 39.95 89 LEU A CA 1
ATOM 711 C C . LEU A 1 117 ? 192.858 119.711 157.102 1.00 45.39 89 LEU A C 1
ATOM 712 O O . LEU A 1 117 ? 192.320 120.814 157.032 1.00 59.69 89 LEU A O 1
ATOM 717 N N . PRO A 1 118 ? 192.951 119.065 158.283 1.00 37.38 90 PRO A N 1
ATOM 718 C CA . PRO A 1 118 ? 192.543 119.720 159.515 1.00 47.09 90 PRO A CA 1
ATOM 719 C C . PRO A 1 118 ? 193.672 120.600 160.065 1.00 57.92 90 PRO A C 1
ATOM 720 O O . PRO A 1 118 ? 194.802 120.177 159.992 1.00 64.66 90 PRO A O 1
ATOM 724 N N . VAL A 1 119 ? 193.366 121.799 160.573 1.00 59.89 91 VAL A N 1
ATOM 725 C CA . VAL A 1 119 ? 194.421 122.626 161.228 1.00 56.66 91 VAL A CA 1
ATOM 726 C C . VAL A 1 119 ? 194.780 121.913 162.533 1.00 65.84 91 VAL A C 1
ATOM 727 O O . VAL A 1 119 ? 193.843 121.540 163.249 1.00 70.77 91 VAL A O 1
ATOM 731 N N . LEU A 1 120 ? 196.067 121.749 162.845 1.00 85.14 92 LEU A N 1
ATOM 732 C CA . LEU A 1 120 ? 196.475 120.955 164.039 1.00 84.26 92 LEU A CA 1
ATOM 733 C C . LEU A 1 120 ? 197.510 121.704 164.889 1.00 88.64 92 LEU A C 1
ATOM 734 O O . LEU A 1 120 ? 198.161 122.613 164.348 1.00 87.28 92 LEU A O 1
ATOM 739 N N . ASP A 1 121 ? 197.674 121.292 166.156 1.00 112.89 93 ASP A N 1
ATOM 740 C CA . ASP A 1 121 ? 198.671 121.922 167.064 1.00 111.97 93 ASP A CA 1
ATOM 741 C C . ASP A 1 121 ? 200.093 121.525 166.673 1.00 115.85 93 ASP A C 1
ATOM 742 O O . ASP A 1 121 ? 200.255 120.772 165.691 1.00 115.44 93 ASP A O 1
ATOM 747 N N . PHE A 1 122 ? 201.080 121.994 167.439 1.00 130.62 94 PHE A N 1
ATOM 748 C CA . PHE A 1 122 ? 202.488 121.576 167.204 1.00 130.37 94 PHE A CA 1
ATOM 749 C C . PHE A 1 122 ? 202.643 120.097 167.584 1.00 128.88 94 PHE A C 1
ATOM 750 O O . PHE A 1 122 ? 203.594 119.451 167.114 1.00 128.72 94 PHE A O 1
ATOM 758 N N . ARG A 1 123 ? 201.747 119.590 168.432 1.00 122.35 95 ARG A N 1
ATOM 759 C CA . ARG A 1 123 ? 201.823 118.180 168.892 1.00 122.84 95 ARG A CA 1
ATOM 760 C C . ARG A 1 123 ? 200.920 117.311 168.013 1.00 122.84 95 ARG A C 1
ATOM 761 O O . ARG A 1 123 ? 200.653 116.166 168.413 1.00 123.50 95 ARG A O 1
ATOM 769 N N . ASN A 1 124 ? 200.459 117.838 166.876 1.00 117.23 96 ASN A N 1
ATOM 770 C CA . ASN A 1 124 ? 199.514 117.090 166.003 1.00 118.40 96 ASN A CA 1
ATOM 771 C C . ASN A 1 124 ? 198.241 116.729 166.778 1.00 120.09 96 ASN A C 1
ATOM 772 O O . ASN A 1 124 ? 197.849 115.550 166.752 1.00 119.44 96 ASN A O 1
ATOM 777 N N . LYS A 1 125 ? 197.639 117.705 167.461 1.00 106.83 97 LYS A N 1
ATOM 778 C CA . LYS A 1 125 ? 196.341 117.486 168.149 1.00 105.31 97 LYS A CA 1
ATOM 779 C C . LYS A 1 125 ? 195.341 118.468 167.528 1.00 105.66 97 LYS A C 1
ATOM 780 O O . LYS A 1 125 ? 195.803 119.441 166.923 1.00 108.10 97 LYS A O 1
ATOM 786 N N . SER A 1 126 ? 194.039 118.194 167.593 1.00 83.99 98 SER A N 1
ATOM 787 C CA . SER A 1 126 ? 193.051 119.074 166.917 1.00 79.84 98 SER A CA 1
ATOM 788 C C . SER A 1 126 ? 192.848 120.376 167.691 1.00 80.74 98 SER A C 1
ATOM 789 O O . SER A 1 126 ? 193.055 120.364 168.912 1.00 82.46 98 SER A O 1
ATOM 792 N N . LEU A 1 127 ? 192.447 121.446 166.997 1.00 76.82 99 LEU A N 1
ATOM 793 C CA . LEU A 1 127 ? 192.201 122.770 167.633 1.00 78.76 99 LEU A CA 1
ATOM 794 C C . LEU A 1 127 ? 190.704 123.079 167.584 1.00 77.86 99 LEU A C 1
ATOM 795 O O . LEU A 1 127 ? 190.156 123.105 166.472 1.00 77.42 99 LEU A O 1
ATOM 800 N N . ALA A 1 128 ? 190.081 123.326 168.738 1.00 69.82 100 ALA A N 1
ATOM 801 C CA . ALA A 1 128 ? 188.621 123.547 168.799 1.00 69.19 100 ALA A CA 1
ATOM 802 C C . ALA A 1 128 ? 188.290 124.973 168.373 1.00 72.53 100 ALA A C 1
ATOM 803 O O . ALA A 1 128 ? 189.212 125.792 168.315 1.00 77.86 100 ALA A O 1
ATOM 805 N N . LYS A 1 129 ? 187.008 125.260 168.137 1.00 67.87 101 LYS A N 1
ATOM 806 C CA . LYS A 1 129 ? 186.622 126.605 167.644 1.00 66.39 101 LYS A CA 1
ATOM 807 C C . LYS A 1 129 ? 187.102 127.641 168.660 1.00 72.43 101 LYS A C 1
ATOM 808 O O . LYS A 1 129 ? 186.826 127.459 169.854 1.00 78.91 101 LYS A O 1
ATOM 814 N N . GLY A 1 130 ? 187.807 128.675 168.196 1.00 79.19 102 GLY A N 1
ATOM 815 C CA . GLY A 1 130 ? 188.266 129.739 169.108 1.00 74.68 102 GLY A CA 1
ATOM 816 C C . GLY A 1 130 ? 189.586 129.431 169.789 1.00 75.66 102 GLY A C 1
ATOM 817 O O . GLY A 1 130 ? 189.975 130.218 170.662 1.00 85.30 102 GLY A O 1
ATOM 818 N N . SER A 1 131 ? 190.261 128.344 169.429 1.00 74.06 103 SER A N 1
ATOM 819 C CA . SER A 1 131 ? 191.597 128.086 170.028 1.00 78.37 103 SER A CA 1
ATOM 820 C C . SER A 1 131 ? 192.727 128.140 168.994 1.00 80.34 103 SER A C 1
ATOM 821 O O . SER A 1 131 ? 193.845 127.747 169.360 1.00 83.12 103 SER A O 1
ATOM 824 N N . ALA A 1 132 ? 192.474 128.598 167.767 1.00 74.67 104 ALA A N 1
ATOM 825 C CA . ALA A 1 132 ? 193.532 128.542 166.730 1.00 73.19 104 ALA A CA 1
ATOM 826 C C . ALA A 1 132 ? 194.025 129.942 166.358 1.00 72.88 104 ALA A C 1
ATOM 827 O O . ALA A 1 132 ? 193.178 130.829 166.178 1.00 79.68 104 ALA A O 1
ATOM 829 N N . THR A 1 133 ? 195.346 130.121 166.236 1.00 66.93 105 THR A N 1
ATOM 830 C CA . THR A 1 133 ? 195.928 131.431 165.842 1.00 71.02 105 THR A CA 1
ATOM 831 C C . THR A 1 133 ? 196.167 131.454 164.331 1.00 75.88 105 THR A C 1
ATOM 832 O O . THR A 1 133 ? 196.136 130.373 163.729 1.00 77.38 105 THR A O 1
ATOM 836 N N . THR A 1 134 ? 196.420 132.637 163.767 1.00 67.29 106 THR A N 1
ATOM 837 C CA . THR A 1 134 ? 196.660 132.797 162.310 1.00 64.20 106 THR A CA 1
ATOM 838 C C . THR A 1 134 ? 197.950 132.095 161.882 1.00 68.37 106 THR A C 1
ATOM 839 O O . THR A 1 134 ? 198.032 131.699 160.716 1.00 76.16 106 THR A O 1
ATOM 843 N N . PHE A 1 135 ? 198.918 131.948 162.783 1.00 66.92 107 PHE A N 1
ATOM 844 C CA . PHE A 1 135 ? 200.187 131.241 162.476 1.00 63.10 107 PHE A CA 1
ATOM 845 C C . PHE A 1 135 ? 199.889 129.762 162.240 1.00 67.32 107 PHE A C 1
ATOM 846 O O . PHE A 1 135 ? 200.531 129.178 161.363 1.00 75.53 107 PHE A O 1
ATOM 854 N N . ASP A 1 136 ? 198.953 129.182 162.993 1.00 66.25 108 ASP A N 1
ATOM 855 C CA . ASP A 1 136 ? 198.565 127.760 162.799 1.00 63.38 108 ASP A CA 1
ATOM 856 C C . ASP A 1 136 ? 197.935 127.589 161.419 1.00 64.85 108 ASP A C 1
ATOM 857 O O . ASP A 1 136 ? 198.295 126.632 160.728 1.00 67.13 108 ASP A O 1
ATOM 862 N N . ILE A 1 137 ? 197.039 128.494 161.034 1.00 52.99 109 ILE A N 1
ATOM 863 C CA . ILE A 1 137 ? 196.330 128.346 159.735 1.00 47.85 109 ILE A CA 1
ATOM 864 C C . ILE A 1 137 ? 197.390 128.385 158.631 1.00 47.61 109 ILE A C 1
ATOM 865 O O . ILE A 1 137 ? 197.338 127.523 157.752 1.00 59.69 109 ILE A O 1
ATOM 870 N N . ASN A 1 138 ? 198.339 129.323 158.683 1.00 58.60 110 ASN A N 1
ATOM 871 C CA . ASN A 1 138 ? 199.334 129.439 157.621 1.00 58.30 110 ASN A CA 1
ATOM 872 C C . ASN A 1 138 ? 200.170 128.168 157.497 1.00 66.13 110 ASN A C 1
ATOM 873 O O . ASN A 1 138 ? 200.459 127.712 156.380 1.00 77.43 110 ASN A O 1
ATOM 878 N N . LYS A 1 139 ? 200.570 127.582 158.628 1.00 69.64 111 LYS A N 1
ATOM 879 C CA . LYS A 1 139 ? 201.319 126.331 158.578 1.00 63.98 111 LYS A CA 1
ATOM 880 C C . LYS A 1 139 ? 200.492 125.226 157.933 1.00 66.33 111 LYS A C 1
ATOM 881 O O . LYS A 1 139 ? 201.006 124.452 157.112 1.00 72.83 111 LYS A O 1
ATOM 887 N N . ALA A 1 140 ? 199.208 125.144 158.283 1.00 65.79 112 ALA A N 1
ATOM 888 C CA . ALA A 1 140 ? 198.335 124.144 157.680 1.00 69.97 112 ALA A CA 1
ATOM 889 C C . ALA A 1 140 ? 198.168 124.389 156.188 1.00 70.34 112 ALA A C 1
ATOM 890 O O . ALA A 1 140 ? 198.097 123.437 155.404 1.00 78.35 112 ALA A O 1
ATOM 892 N N . GLN A 1 141 ? 198.092 125.655 155.775 1.00 56.08 113 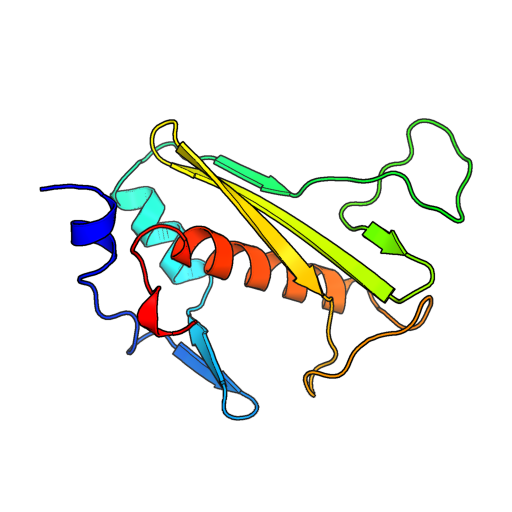GLN A N 1
ATOM 893 C CA . GLN A 1 141 ? 197.982 125.963 154.353 1.00 51.56 113 GLN A CA 1
ATOM 894 C C . GLN A 1 141 ? 199.215 125.499 153.5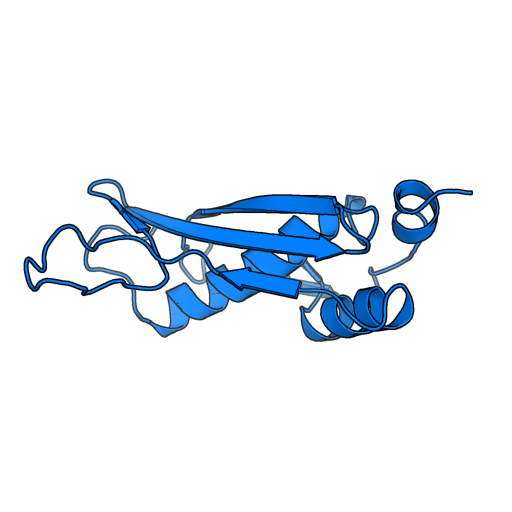90 1.00 58.41 113 GLN A C 1
ATOM 895 O O . GLN A 1 141 ? 199.102 124.886 152.521 1.00 70.14 113 GLN A O 1
ATOM 901 N N . LYS A 1 142 ? 200.407 125.770 154.131 1.00 71.05 114 LYS A N 1
ATOM 902 C CA . LYS A 1 142 ? 201.627 125.313 153.471 1.00 71.89 114 LYS A CA 1
ATOM 903 C C . LYS A 1 142 ? 201.684 123.789 153.409 1.00 83.37 114 LYS A C 1
ATOM 904 O O . LYS A 1 142 ? 202.033 123.212 152.369 1.00 88.21 114 LYS A O 1
ATOM 910 N N . ARG A 1 143 ? 201.327 123.119 154.508 1.00 82.51 115 ARG A N 1
ATOM 911 C CA . ARG A 1 143 ? 201.352 121.658 154.515 1.00 71.50 115 ARG A CA 1
ATOM 912 C C . ARG A 1 143 ? 200.362 121.080 153.512 1.00 69.12 115 ARG A C 1
ATOM 913 O O . ARG A 1 143 ? 200.685 120.126 152.794 1.00 77.76 115 ARG A O 1
ATOM 921 N N . CYS A 1 144 ? 199.175 121.673 153.402 1.00 69.56 116 CYS A N 1
ATOM 922 C CA . CYS A 1 144 ? 198.169 121.176 152.422 1.00 73.61 116 CYS A CA 1
ATOM 923 C C . CYS A 1 144 ? 198.696 121.320 150.989 1.00 74.42 116 CYS A C 1
ATOM 924 O O . CYS A 1 144 ? 198.311 120.503 150.146 1.00 77.68 116 CYS A O 1
ATOM 927 N N . PHE A 1 145 ? 199.525 122.324 150.716 1.00 77.63 117 PHE A N 1
ATOM 928 C CA . PHE A 1 145 ? 200.121 122.506 149.366 1.00 77.85 117 PHE A CA 1
ATOM 929 C C . PHE A 1 145 ? 201.043 121.344 149.015 1.00 74.34 117 PHE A C 1
ATOM 930 O O . PHE A 1 145 ? 200.948 120.819 147.900 1.00 73.23 117 PHE A O 1
ATOM 938 N N . VAL A 1 146 ? 201.923 120.938 149.929 1.00 81.49 118 VAL A N 1
ATOM 939 C CA . VAL A 1 146 ? 202.915 119.880 149.569 1.00 81.19 118 VAL A CA 1
ATOM 940 C C . VAL A 1 146 ? 202.195 118.535 149.443 1.00 83.24 118 VAL A C 1
ATOM 941 O O . VAL A 1 146 ? 202.678 117.698 148.666 1.00 86.42 118 VAL A O 1
ATOM 945 N N . LYS A 1 147 ? 201.064 118.360 150.133 1.00 87.71 119 LYS A N 1
ATOM 946 C CA . LYS A 1 147 ? 200.289 117.092 150.062 1.00 83.55 119 LYS A CA 1
ATOM 947 C C . LYS A 1 147 ? 199.523 117.037 148.740 1.00 85.15 119 LYS A C 1
ATOM 948 O O . LYS A 1 147 ? 199.500 115.963 148.127 1.00 86.48 119 LYS A O 1
ATOM 954 N N . ALA A 1 148 ? 198.928 118.151 148.319 1.00 93.03 120 ALA A N 1
ATOM 955 C CA . ALA A 1 148 ? 198.222 118.202 147.016 1.00 89.48 120 ALA A CA 1
ATOM 956 C C . ALA A 1 148 ? 199.224 117.956 145.889 1.00 90.83 120 ALA A C 1
ATOM 957 O O . ALA A 1 148 ? 198.838 117.323 144.898 1.00 89.99 120 ALA A O 1
ATOM 959 N N . SER A 1 149 ? 200.440 118.488 146.010 1.00 102.47 121 SER A N 1
ATOM 960 C CA . SER A 1 149 ? 201.505 118.226 145.007 1.00 98.50 121 SER A CA 1
ATOM 961 C C . SER A 1 149 ? 201.840 116.732 145.015 1.00 99.26 121 SER A C 1
ATOM 962 O O . SER A 1 149 ? 202.136 116.204 143.940 1.00 100.18 121 SER A O 1
ATOM 965 N N . ALA A 1 150 ? 201.769 116.081 146.181 1.00 103.80 122 ALA A N 1
ATOM 966 C CA . ALA A 1 150 ? 202.026 114.624 146.281 1.00 102.75 122 ALA A CA 1
ATOM 967 C C . ALA A 1 150 ? 200.905 113.847 145.595 1.00 101.37 122 ALA A C 1
ATOM 968 O O . ALA A 1 150 ? 201.104 112.651 145.360 1.00 101.64 122 ALA A O 1
ATOM 970 N N . LEU A 1 151 ? 199.753 114.474 145.338 1.00 103.83 123 LEU A N 1
ATOM 971 C CA . LEU A 1 151 ? 198.715 113.759 144.548 1.00 103.64 123 LEU A CA 1
ATOM 972 C C . LEU A 1 151 ? 199.333 113.582 143.165 1.00 105.97 123 LEU A C 1
ATOM 973 O O . LEU A 1 151 ? 199.035 112.567 142.514 1.00 109.12 123 LEU A O 1
ATOM 978 N N . HIS A 1 152 ? 200.151 114.542 142.729 1.00 111.65 124 HIS A N 1
ATOM 979 C CA . HIS A 1 152 ? 200.929 114.336 141.481 1.00 111.73 124 HIS A CA 1
ATOM 980 C C . HIS A 1 152 ? 202.051 113.404 141.938 1.00 113.94 124 HIS A C 1
ATOM 981 O O . HIS A 1 152 ? 202.249 113.275 143.150 1.00 115.58 124 HIS A O 1
ATOM 988 N N . GLY A 1 153 ? 202.831 112.833 141.036 1.00 129.82 125 GLY A N 1
ATOM 989 C CA . GLY A 1 153 ? 203.798 111.809 141.479 1.00 130.92 125 GLY A CA 1
ATOM 990 C C . GLY A 1 153 ? 204.774 112.263 142.550 1.00 130.63 125 GLY A C 1
ATOM 991 O O . GLY A 1 153 ? 205.142 111.416 143.382 1.00 128.84 125 GLY A O 1
ATOM 992 N N . LEU A 1 154 ? 205.162 113.540 142.582 1.00 130.92 126 LEU A N 1
ATOM 993 C CA . LEU A 1 154 ? 206.258 113.971 143.495 1.00 131.04 126 LEU A CA 1
ATOM 994 C C . LEU A 1 154 ? 206.016 113.605 144.964 1.00 129.67 126 LEU A C 1
ATOM 995 O O . LEU A 1 154 ? 204.961 113.995 145.490 1.00 127.97 126 LEU A O 1
ATOM 1000 N N . GLY A 1 155 ? 206.941 112.864 145.590 1.00 129.44 127 GLY A N 1
ATOM 1001 C CA . GLY A 1 155 ? 206.876 112.563 147.038 1.00 128.80 127 GLY A CA 1
ATOM 1002 C C . GLY A 1 155 ? 205.598 111.899 147.522 1.00 131.23 127 GLY A C 1
ATOM 1003 O O . GLY A 1 155 ? 205.247 112.108 148.699 1.00 130.23 127 GLY A O 1
ATOM 1004 N N . LEU A 1 156 ? 204.942 111.103 146.675 1.00 128.74 128 LEU A N 1
ATOM 1005 C CA . LEU A 1 156 ? 203.712 110.371 147.086 1.00 125.05 128 LEU A CA 1
ATOM 1006 C C . LEU A 1 156 ? 204.050 109.384 148.206 1.00 124.97 128 LEU A C 1
ATOM 1007 O O . LEU A 1 156 ? 203.224 109.241 149.126 1.00 126.44 128 LEU A O 1
ATOM 1012 N N . TYR A 1 157 ? 205.233 108.769 148.158 1.00 132.20 129 TYR A N 1
ATOM 1013 C CA . TYR A 1 157 ? 205.584 107.699 149.134 1.00 133.43 129 TYR A CA 1
ATOM 1014 C C . TYR A 1 157 ? 205.516 108.218 150.579 1.00 133.72 129 TYR A C 1
ATOM 1015 O O . TYR A 1 157 ? 205.140 107.433 151.464 1.00 134.16 129 TYR A O 1
ATOM 1024 N N . ILE A 1 158 ? 205.823 109.490 150.825 1.00 128.32 130 ILE A N 1
ATOM 1025 C CA . ILE A 1 158 ? 205.853 109.971 152.240 1.00 129.42 130 ILE A CA 1
ATOM 1026 C C . ILE A 1 158 ? 204.450 109.873 152.848 1.00 130.09 130 ILE A C 1
ATOM 1027 O O . ILE A 1 158 ? 204.356 109.529 154.041 1.00 129.02 130 ILE A O 1
ATOM 1032 N N . TYR A 1 159 ? 203.405 110.141 152.060 1.00 124.65 131 TYR A N 1
ATOM 1033 C CA . TYR A 1 159 ? 202.027 110.171 152.618 1.00 121.80 131 TYR A CA 1
ATOM 1034 C C . TYR A 1 159 ? 201.290 108.893 152.215 1.00 121.65 131 TYR A C 1
ATOM 1035 O O . TYR A 1 159 ? 201.431 107.912 152.967 1.00 122.66 131 TYR A O 1
#